Protein AF-A0A0E9WN98-F1 (afdb_monomer_lite)

Secondary structure (DSSP, 8-state):
-------------S-------TTT-S------HHHHHHHHH--S--SSPPPPTTSHHHHHHHHHTTS----

Radius of gyration: 14.22 Å; chains: 1; bounding box: 36×28×32 Å

InterPro domains:
  IPR015797 NUDIX hydrolase-like domain superfamily [SSF55811] (2-65)
  IPR050241 NAD-capped RNA hydrolase NudC subfamily [PTHR42904] (1-66)

Sequence (71 aa):
MPSSLMIGCLAVAVSTHIKVDENEIEEARWFTRQQVIDVFTKNNQPTFTIPPRQAIAHQLIKHWIGVHANL

Foldseek 3Di:
DDDDDDDDDDDDDPDQDDDDDVVVDPDDHDDDLVLLVCQVPPPPDRPDDADDPPDPSNVNSVVVSVDDPPD

Structure (mmCIF, N/CA/C/O backbone):
data_AF-A0A0E9WN98-F1
#
_entry.id   AF-A0A0E9WN98-F1
#
loop_
_atom_site.group_PDB
_atom_site.id
_atom_site.type_symbol
_atom_site.label_atom_id
_atom_site.label_alt_id
_atom_site.label_comp_id
_atom_site.label_asym_id
_atom_site.label_entity_id
_atom_site.label_seq_id
_atom_site.pdbx_PDB_ins_code
_atom_site.Cartn_x
_atom_site.Cartn_y
_atom_site.Cartn_z
_atom_site.occupancy
_atom_site.B_iso_or_equiv
_atom_site.auth_seq_id
_atom_site.auth_comp_id
_atom_site.auth_asym_id
_atom_site.auth_atom_id
_atom_site.pdbx_PDB_model_num
ATOM 1 N N . MET A 1 1 ? 23.337 12.885 11.615 1.00 50.88 1 MET A N 1
ATOM 2 C CA . MET A 1 1 ? 22.007 12.411 11.169 1.00 50.88 1 MET A CA 1
ATOM 3 C C . MET A 1 1 ? 22.048 12.287 9.656 1.00 50.88 1 MET A C 1
ATOM 5 O O . MET A 1 1 ? 22.615 13.188 9.046 1.00 50.88 1 MET A O 1
ATOM 9 N N . PRO A 1 2 ? 21.535 11.205 9.054 1.00 88.38 2 PRO A N 1
ATOM 10 C CA . PRO A 1 2 ? 21.484 11.101 7.601 1.00 88.38 2 PRO A CA 1
ATOM 11 C C . PRO A 1 2 ? 20.500 12.138 7.047 1.00 88.38 2 PRO A C 1
ATOM 13 O O . PRO A 1 2 ? 19.398 12.302 7.569 1.00 88.38 2 PRO A O 1
ATOM 16 N N . SER A 1 3 ? 20.900 12.853 6.001 1.00 92.12 3 SER A N 1
ATOM 17 C CA . SER A 1 3 ? 19.996 13.711 5.232 1.00 92.12 3 SER A CA 1
ATOM 18 C C . SER A 1 3 ? 19.314 12.863 4.165 1.00 92.12 3 SER A C 1
ATOM 20 O O . SER A 1 3 ? 19.977 12.090 3.481 1.00 92.12 3 SER A O 1
ATOM 22 N N . SER A 1 4 ? 17.996 12.986 4.029 1.00 93.44 4 SER A N 1
ATOM 23 C CA . SER A 1 4 ? 17.213 12.235 3.042 1.00 93.44 4 SER A CA 1
ATOM 24 C C . SER A 1 4 ? 16.347 13.178 2.216 1.00 93.44 4 SER A C 1
ATOM 26 O O . SER A 1 4 ? 15.713 14.081 2.761 1.00 93.44 4 SER A O 1
ATOM 28 N N . LEU A 1 5 ? 16.300 12.938 0.907 1.00 95.50 5 LEU A N 1
ATOM 29 C CA . LEU A 1 5 ? 15.333 13.530 -0.013 1.00 95.50 5 LEU A CA 1
ATOM 30 C C . LEU A 1 5 ? 14.308 12.449 -0.366 1.00 95.50 5 LEU A C 1
ATOM 32 O O . LEU A 1 5 ? 14.668 11.433 -0.952 1.00 95.50 5 LEU A O 1
ATOM 36 N N . MET A 1 6 ? 13.040 12.654 -0.008 1.00 96.38 6 MET A N 1
ATOM 37 C CA . MET A 1 6 ? 11.975 11.704 -0.335 1.00 96.38 6 MET A CA 1
ATOM 38 C C . MET A 1 6 ? 11.362 12.039 -1.696 1.00 96.38 6 MET A C 1
ATOM 40 O O . MET A 1 6 ? 10.829 13.132 -1.881 1.00 96.38 6 MET A O 1
ATOM 44 N N . ILE A 1 7 ? 11.398 11.084 -2.625 1.00 97.44 7 ILE A N 1
ATOM 45 C CA . ILE A 1 7 ? 10.745 11.178 -3.935 1.00 97.44 7 ILE A CA 1
ATOM 46 C C . ILE A 1 7 ? 9.485 10.312 -3.887 1.00 97.44 7 ILE A C 1
ATOM 48 O O . ILE A 1 7 ? 9.568 9.091 -3.788 1.00 97.44 7 ILE A O 1
ATOM 52 N N . GLY A 1 8 ? 8.312 10.947 -3.901 1.00 96.75 8 GLY A N 1
ATOM 53 C CA . GLY A 1 8 ? 7.028 10.249 -3.873 1.00 96.75 8 GLY A CA 1
ATOM 54 C C . GLY A 1 8 ? 6.567 9.852 -5.273 1.00 96.75 8 GLY A C 1
ATOM 55 O O . GLY A 1 8 ? 6.483 10.707 -6.151 1.00 96.75 8 GLY A O 1
ATOM 56 N N . CYS A 1 9 ? 6.218 8.579 -5.461 1.00 97.19 9 CYS A N 1
ATOM 57 C CA . CYS A 1 9 ? 5.775 8.028 -6.742 1.00 97.19 9 CYS A CA 1
ATOM 58 C C . CYS A 1 9 ? 4.426 7.311 -6.599 1.00 97.19 9 CYS A C 1
ATOM 60 O O . CYS A 1 9 ? 4.124 6.737 -5.553 1.00 97.19 9 CYS A O 1
AT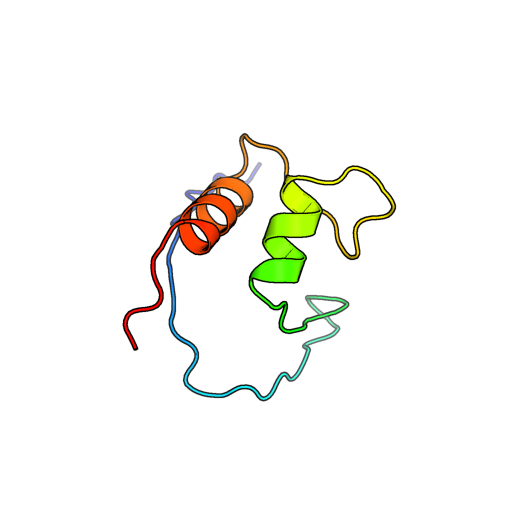OM 62 N N . LEU A 1 10 ? 3.643 7.297 -7.679 1.00 96.00 10 LEU A N 1
ATOM 63 C CA . LEU A 1 10 ? 2.517 6.379 -7.856 1.00 96.00 10 LEU A CA 1
ATOM 64 C C . LEU A 1 10 ? 2.961 5.282 -8.821 1.00 96.00 10 LEU A C 1
ATOM 66 O O . LEU A 1 10 ? 3.521 5.581 -9.874 1.00 96.00 10 LEU A O 1
ATOM 70 N N . ALA A 1 11 ? 2.715 4.026 -8.464 1.00 95.69 11 ALA A N 1
ATOM 71 C CA . ALA A 1 11 ? 3.104 2.872 -9.263 1.00 95.69 11 ALA A CA 1
ATOM 72 C C . ALA A 1 11 ? 1.899 1.962 -9.519 1.00 95.69 11 ALA A C 1
ATOM 74 O O . ALA A 1 11 ? 0.976 1.890 -8.706 1.00 95.69 11 ALA A O 1
ATOM 75 N N . VAL A 1 12 ? 1.931 1.255 -10.648 1.00 95.75 12 VAL A N 1
ATOM 76 C CA . VAL A 1 12 ? 0.943 0.234 -11.009 1.00 95.75 12 VAL A CA 1
ATOM 77 C C . VAL A 1 12 ? 1.604 -1.129 -10.856 1.00 95.75 12 VAL A C 1
ATOM 79 O O . VAL A 1 12 ? 2.612 -1.409 -11.502 1.00 95.75 12 VAL A O 1
ATOM 82 N N . ALA A 1 13 ? 1.057 -1.969 -9.981 1.00 96.62 13 ALA A N 1
ATOM 83 C CA . ALA A 1 13 ? 1.550 -3.327 -9.805 1.00 96.62 13 ALA A CA 1
ATOM 84 C C . ALA A 1 13 ? 1.152 -4.208 -10.997 1.00 96.62 13 ALA A C 1
ATOM 86 O O . ALA A 1 13 ? 0.023 -4.144 -11.478 1.00 96.62 13 ALA A O 1
ATOM 87 N N . VAL A 1 14 ? 2.075 -5.060 -11.443 1.00 97.81 14 VAL A N 1
ATOM 88 C CA . VAL A 1 14 ? 1.857 -6.021 -12.543 1.00 97.81 14 VAL A CA 1
ATOM 89 C C . VAL A 1 14 ? 1.449 -7.417 -12.050 1.00 97.81 14 VAL A C 1
ATOM 91 O O . VAL A 1 14 ? 1.196 -8.312 -12.850 1.00 97.81 14 VAL A O 1
ATOM 94 N N . SER A 1 15 ? 1.404 -7.618 -10.730 1.00 98.06 15 SER A N 1
ATOM 95 C CA . SER A 1 15 ? 1.009 -8.857 -10.053 1.00 98.06 15 SER A CA 1
ATOM 96 C C . SER A 1 15 ? 0.406 -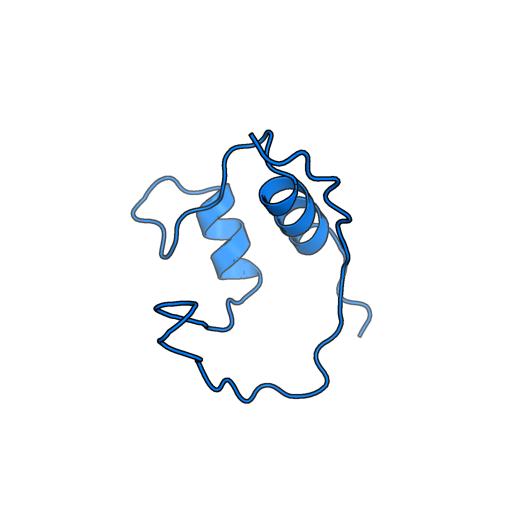8.534 -8.684 1.00 98.06 15 SER A C 1
ATOM 98 O O . SER A 1 15 ? 0.693 -7.485 -8.108 1.00 98.06 15 SER A O 1
ATOM 100 N N . THR A 1 16 ? -0.414 -9.443 -8.155 1.00 97.81 16 THR A N 1
ATOM 101 C CA . THR A 1 16 ? -1.016 -9.341 -6.816 1.00 97.81 16 THR A CA 1
ATOM 102 C C . THR A 1 16 ? -0.325 -10.215 -5.771 1.00 97.81 16 THR A C 1
ATOM 104 O O . THR A 1 16 ? -0.645 -10.097 -4.588 1.00 97.81 16 THR A O 1
ATOM 107 N N . HIS A 1 17 ? 0.609 -11.085 -6.173 1.00 98.19 17 HIS A N 1
ATOM 108 C CA . HIS A 1 17 ? 1.329 -11.949 -5.239 1.00 98.19 17 HIS A CA 1
ATOM 109 C C . HIS A 1 17 ? 2.235 -11.117 -4.323 1.00 98.19 17 HIS A C 1
ATOM 111 O O . HIS A 1 17 ? 3.037 -10.317 -4.801 1.00 98.19 17 HIS A O 1
ATOM 117 N N . ILE A 1 18 ? 2.116 -11.334 -3.014 1.00 98.12 18 ILE A N 1
ATOM 118 C CA . ILE A 1 18 ? 2.956 -10.709 -1.993 1.00 98.12 18 ILE A CA 1
ATOM 119 C C . ILE A 1 18 ? 3.860 -11.788 -1.399 1.00 98.12 18 ILE A C 1
ATOM 121 O O . ILE A 1 18 ? 3.376 -12.819 -0.935 1.00 98.12 18 ILE A O 1
ATOM 125 N N . LYS A 1 19 ? 5.165 -11.514 -1.380 1.00 97.44 19 LYS A N 1
ATOM 126 C CA . LYS A 1 19 ? 6.164 -12.250 -0.606 1.00 97.44 19 LYS A CA 1
ATOM 127 C C . LYS A 1 19 ? 6.868 -11.243 0.298 1.00 97.44 19 LYS A C 1
ATOM 129 O O . LYS A 1 19 ? 7.524 -10.339 -0.211 1.00 97.44 19 LYS A O 1
ATOM 134 N N . VAL A 1 20 ? 6.679 -11.376 1.605 1.00 97.94 20 VAL A N 1
ATOM 135 C CA . VAL A 1 20 ? 7.231 -10.458 2.610 1.00 97.94 20 VAL A CA 1
ATOM 136 C C . VAL A 1 20 ? 8.690 -10.831 2.894 1.00 97.94 20 VAL A C 1
ATOM 138 O O . VAL A 1 20 ? 9.000 -12.016 3.014 1.00 97.94 20 VAL A O 1
ATOM 141 N N . ASP A 1 21 ? 9.581 -9.838 2.972 1.00 97.88 21 ASP A N 1
ATOM 142 C CA . ASP A 1 21 ? 10.909 -10.003 3.576 1.00 97.88 21 ASP A CA 1
ATOM 143 C C . ASP A 1 21 ? 10.827 -9.598 5.050 1.00 97.88 21 ASP A C 1
ATOM 145 O O . ASP A 1 21 ? 10.809 -8.414 5.389 1.00 97.88 21 ASP A O 1
ATOM 149 N N . GLU A 1 22 ? 10.752 -10.604 5.918 1.00 97.06 22 GLU A N 1
ATOM 150 C CA . GLU A 1 22 ? 10.559 -10.436 7.363 1.00 97.06 22 GLU A CA 1
ATOM 151 C C . GLU A 1 22 ? 11.764 -9.785 8.065 1.00 97.06 22 GLU A C 1
ATOM 153 O O . GLU A 1 22 ? 11.655 -9.377 9.220 1.00 97.06 22 GLU A O 1
ATOM 158 N N . ASN A 1 23 ? 12.911 -9.647 7.384 1.00 97.88 23 ASN A N 1
ATOM 159 C CA . ASN A 1 23 ? 14.049 -8.900 7.927 1.00 97.88 23 ASN A CA 1
ATOM 160 C C . ASN A 1 23 ? 13.858 -7.378 7.820 1.00 97.88 23 ASN A C 1
ATOM 162 O O . ASN A 1 23 ? 14.523 -6.635 8.541 1.00 97.88 23 ASN A O 1
ATOM 166 N N . GLU A 1 24 ? 12.994 -6.913 6.911 1.00 97.44 24 GLU A N 1
ATOM 167 C CA . GLU A 1 24 ? 12.754 -5.487 6.660 1.00 97.44 24 GLU A CA 1
ATOM 168 C C . GLU A 1 24 ? 11.381 -5.034 7.173 1.00 97.44 24 GLU A C 1
ATOM 170 O O . GLU A 1 24 ? 11.290 -4.002 7.844 1.00 97.44 24 GLU A O 1
ATOM 175 N N . ILE A 1 25 ? 10.315 -5.789 6.875 1.00 96.69 25 ILE A N 1
ATOM 176 C CA . ILE A 1 25 ? 8.935 -5.438 7.241 1.00 96.69 25 ILE A CA 1
ATOM 177 C C . ILE A 1 25 ? 8.168 -6.631 7.821 1.00 96.69 25 ILE A C 1
ATOM 179 O O . ILE A 1 25 ? 8.328 -7.766 7.388 1.00 96.69 25 ILE A O 1
ATOM 183 N N . GLU A 1 26 ? 7.288 -6.352 8.783 1.00 96.06 26 GLU A N 1
ATOM 184 C CA . GLU A 1 26 ? 6.508 -7.373 9.497 1.00 96.06 26 GLU A CA 1
ATOM 185 C C . GLU A 1 26 ? 5.318 -7.907 8.678 1.00 96.06 26 GLU A C 1
ATOM 187 O O . GLU A 1 26 ? 5.055 -9.105 8.662 1.00 96.06 26 GLU A O 1
ATOM 192 N N . GLU A 1 27 ? 4.592 -7.033 7.972 1.00 95.38 27 GLU A N 1
ATOM 193 C CA . GLU A 1 27 ? 3.396 -7.401 7.206 1.00 95.38 27 GLU A CA 1
ATOM 194 C C . GLU A 1 27 ? 3.282 -6.551 5.932 1.00 95.38 27 GLU A C 1
ATOM 196 O O . GLU A 1 27 ? 3.553 -5.348 5.932 1.00 95.38 27 GLU A O 1
ATOM 201 N N . ALA A 1 28 ? 2.808 -7.163 4.844 1.00 96.62 28 ALA A N 1
ATOM 202 C CA . ALA A 1 28 ? 2.352 -6.452 3.656 1.00 96.62 28 ALA A CA 1
ATOM 203 C C . ALA A 1 28 ? 1.048 -7.061 3.137 1.00 96.62 28 ALA A C 1
ATOM 205 O O . ALA A 1 28 ? 0.901 -8.280 3.039 1.00 96.62 28 ALA A O 1
ATOM 206 N N . ARG A 1 29 ? 0.093 -6.204 2.769 1.00 96.06 29 ARG A N 1
ATOM 207 C CA . ARG A 1 29 ? -1.215 -6.626 2.260 1.00 96.06 29 ARG A CA 1
ATOM 208 C C . ARG A 1 29 ? -1.825 -5.588 1.334 1.00 96.06 29 ARG A C 1
ATOM 210 O O . ARG A 1 29 ? -1.564 -4.392 1.449 1.00 96.06 29 ARG A O 1
ATOM 217 N N . TRP A 1 30 ? -2.703 -6.056 0.456 1.00 96.44 30 TRP A N 1
ATOM 218 C CA . TRP A 1 30 ? -3.560 -5.184 -0.336 1.00 96.44 30 TRP A CA 1
ATOM 219 C C . TRP A 1 30 ? -4.711 -4.644 0.515 1.00 96.44 30 TRP A C 1
ATOM 221 O O . TRP A 1 30 ? -5.358 -5.389 1.254 1.00 96.44 30 TRP A O 1
ATOM 231 N N . PHE A 1 31 ? -4.996 -3.353 0.360 1.00 95.00 31 PHE A N 1
ATOM 232 C CA . PHE A 1 31 ? -6.174 -2.703 0.924 1.00 95.00 31 PHE A CA 1
ATOM 233 C C . PHE A 1 31 ? -7.073 -2.218 -0.204 1.00 95.00 31 PHE A C 1
ATOM 235 O O . PHE A 1 31 ? -6.620 -1.608 -1.175 1.00 95.00 31 PHE A O 1
ATOM 242 N N . THR A 1 32 ? -8.369 -2.471 -0.071 1.00 93.81 32 THR A N 1
ATOM 243 C CA . THR A 1 32 ? -9.362 -1.898 -0.979 1.00 93.81 32 THR A CA 1
ATOM 244 C C . THR A 1 32 ? -9.432 -0.386 -0.788 1.00 93.81 32 THR A C 1
ATOM 246 O O . THR A 1 32 ? -9.203 0.139 0.303 1.00 93.81 32 THR A O 1
ATOM 249 N N . ARG A 1 33 ? -9.830 0.331 -1.840 1.00 93.31 33 ARG A N 1
ATOM 250 C CA . ARG A 1 33 ? -10.019 1.785 -1.772 1.00 93.31 33 ARG A CA 1
ATOM 251 C C . ARG A 1 33 ? -10.977 2.197 -0.651 1.00 93.31 33 ARG A C 1
ATOM 253 O O . ARG A 1 33 ? -10.704 3.168 0.047 1.00 93.31 33 ARG A O 1
ATOM 260 N N . GLN A 1 34 ? -12.056 1.437 -0.452 1.00 91.75 34 GLN A N 1
ATOM 261 C CA . GLN A 1 34 ? -13.032 1.711 0.600 1.00 91.75 34 GLN A CA 1
ATOM 262 C C . GLN A 1 34 ? -12.424 1.564 1.999 1.00 91.75 34 GLN A C 1
ATOM 264 O O . GLN A 1 34 ? -12.640 2.440 2.827 1.00 91.75 34 GLN A O 1
ATOM 269 N N . GLN A 1 35 ? -11.605 0.531 2.244 1.00 92.75 35 GLN A N 1
ATOM 270 C CA . GLN A 1 35 ? -10.899 0.375 3.524 1.00 92.75 35 GLN A CA 1
ATOM 271 C C . GLN A 1 35 ? -9.996 1.575 3.818 1.00 92.75 35 GLN A C 1
ATOM 273 O O . GLN A 1 35 ? -9.980 2.070 4.941 1.00 92.75 35 GLN A O 1
ATOM 278 N N . VAL A 1 36 ? -9.274 2.077 2.811 1.00 93.25 36 VAL A N 1
ATOM 279 C CA . VAL A 1 36 ? -8.424 3.261 2.992 1.00 93.25 36 VAL A CA 1
ATOM 280 C C . VAL A 1 36 ? -9.273 4.503 3.287 1.00 93.25 36 VAL A C 1
ATOM 282 O O . VAL A 1 36 ? -8.979 5.224 4.235 1.00 93.25 36 VAL A O 1
ATOM 285 N N . ILE A 1 37 ? -10.358 4.739 2.542 1.00 91.75 37 ILE A N 1
ATOM 286 C CA . ILE A 1 37 ? -11.280 5.865 2.792 1.00 91.75 37 ILE A CA 1
ATOM 287 C C . ILE A 1 37 ? -11.893 5.786 4.196 1.00 91.75 37 ILE A C 1
ATOM 289 O O . ILE A 1 37 ? -11.985 6.804 4.886 1.00 91.75 37 ILE A O 1
ATOM 293 N N . ASP A 1 38 ? -12.288 4.593 4.635 1.00 91.12 38 ASP A N 1
ATOM 294 C CA . ASP A 1 38 ? -12.855 4.377 5.963 1.00 91.12 38 ASP A CA 1
ATOM 295 C C . ASP A 1 38 ? -11.850 4.757 7.056 1.00 91.12 38 ASP A C 1
ATOM 297 O O . ASP A 1 38 ? -12.219 5.484 7.972 1.00 91.12 38 ASP A O 1
ATOM 301 N N . VAL A 1 39 ? -10.573 4.385 6.923 1.00 91.06 39 VAL A N 1
ATOM 302 C CA . VAL A 1 39 ? -9.525 4.785 7.883 1.00 91.06 39 VAL A CA 1
ATOM 303 C C . VAL A 1 39 ? -9.283 6.303 7.887 1.00 91.06 39 VAL A C 1
ATOM 305 O O . VAL A 1 39 ? -8.976 6.877 8.929 1.00 91.06 39 VAL A O 1
ATOM 308 N N . PHE A 1 40 ? -9.456 6.988 6.753 1.00 87.50 40 PHE A N 1
ATOM 309 C CA . PHE A 1 40 ? -9.337 8.452 6.689 1.00 87.50 40 PHE A CA 1
ATOM 310 C C . PHE A 1 40 ? -10.526 9.204 7.302 1.00 87.50 40 PHE A C 1
ATOM 312 O O . PHE A 1 40 ? -10.373 10.363 7.692 1.00 87.50 40 PHE A O 1
ATOM 319 N N . THR A 1 41 ? -11.712 8.593 7.327 1.00 84.56 41 THR A N 1
ATOM 320 C CA . THR A 1 41 ? -12.977 9.276 7.656 1.00 84.56 41 THR A CA 1
ATOM 321 C C . THR A 1 41 ? -13.586 8.831 8.982 1.00 84.56 41 THR A C 1
ATOM 323 O O . THR A 1 41 ? -14.306 9.611 9.607 1.00 84.56 41 THR A O 1
ATOM 326 N N . LYS A 1 42 ? -13.306 7.604 9.433 1.00 74.81 42 LYS A N 1
ATOM 327 C CA . LYS A 1 42 ? -13.896 6.993 10.627 1.00 74.81 42 LYS A CA 1
ATOM 328 C C . LYS A 1 42 ? -12.824 6.795 11.699 1.00 74.81 42 LYS A C 1
ATOM 330 O O . LYS A 1 42 ? -11.801 6.168 11.462 1.00 74.81 42 LYS A O 1
ATOM 335 N N . ASN A 1 43 ? -13.111 7.268 12.912 1.00 65.38 43 ASN A N 1
ATOM 336 C CA . ASN A 1 43 ? -12.264 7.070 14.097 1.00 65.38 43 ASN A CA 1
ATOM 337 C C . ASN A 1 43 ? -12.563 5.764 14.863 1.00 65.38 43 ASN A C 1
ATOM 339 O O . ASN A 1 43 ? -11.945 5.511 15.895 1.00 65.38 43 ASN A O 1
ATOM 343 N N . ASN A 1 44 ? -13.509 4.937 14.402 1.00 62.09 44 ASN A N 1
ATOM 344 C CA . ASN A 1 44 ? -13.842 3.684 15.082 1.00 62.09 44 ASN A CA 1
ATOM 345 C C . ASN A 1 44 ? -12.988 2.535 14.541 1.00 62.09 44 ASN A C 1
ATOM 347 O O . ASN A 1 44 ? -13.202 2.098 13.415 1.00 62.09 44 ASN A O 1
ATOM 351 N N . GLN A 1 45 ? -12.051 2.072 15.377 1.00 69.44 45 GLN A N 1
ATOM 352 C CA . GLN A 1 45 ? -11.177 0.904 15.187 1.00 69.44 45 GLN A CA 1
ATOM 353 C C . GLN A 1 45 ? -10.643 0.746 13.754 1.00 69.44 45 GLN A C 1
ATOM 355 O O . GLN A 1 45 ? -11.110 -0.113 13.002 1.00 69.44 45 GLN A O 1
ATOM 360 N N . PRO A 1 46 ? -9.668 1.579 13.352 1.00 75.62 46 PRO A N 1
ATOM 361 C CA . PRO A 1 46 ? -9.118 1.496 12.012 1.00 75.62 46 PRO A CA 1
ATOM 362 C C . PRO A 1 46 ? -8.389 0.160 11.815 1.00 75.62 46 PRO A C 1
ATOM 364 O O . PRO A 1 46 ? -7.647 -0.293 12.683 1.00 75.62 46 PRO A O 1
ATOM 367 N N . THR A 1 47 ? -8.581 -0.463 10.650 1.00 80.25 47 THR A N 1
ATOM 368 C CA . THR A 1 47 ? -7.913 -1.727 10.284 1.00 80.25 47 THR A CA 1
ATOM 369 C C . THR A 1 47 ? -6.388 -1.580 10.185 1.00 80.25 47 THR A C 1
ATOM 371 O O . THR A 1 47 ? -5.678 -2.574 10.261 1.00 80.25 47 THR A O 1
ATOM 374 N N . PHE A 1 48 ? -5.886 -0.356 9.998 1.00 89.00 48 PHE A N 1
ATOM 375 C CA . PHE A 1 48 ? -4.463 -0.015 9.987 1.00 89.00 48 PHE A CA 1
ATOM 376 C C . PHE A 1 48 ? -4.272 1.485 10.267 1.00 89.00 48 PHE A C 1
ATOM 378 O O . PHE A 1 48 ? -5.214 2.270 10.165 1.00 89.00 48 PHE A O 1
ATOM 385 N N . THR A 1 49 ? -3.048 1.899 10.596 1.00 89.88 49 THR A N 1
ATOM 386 C CA . THR A 1 49 ? -2.727 3.299 10.916 1.00 89.88 49 THR A CA 1
ATOM 387 C C . THR A 1 49 ? -2.275 4.069 9.676 1.00 89.88 49 THR A C 1
ATOM 389 O O . THR A 1 49 ? -1.466 3.583 8.888 1.00 89.88 49 THR A O 1
ATOM 392 N N . ILE A 1 50 ? -2.751 5.307 9.524 1.00 91.69 50 ILE A N 1
ATOM 393 C CA . ILE A 1 50 ? -2.283 6.243 8.495 1.00 91.69 50 ILE A CA 1
ATOM 394 C C . ILE A 1 50 ? -1.216 7.178 9.086 1.00 91.69 50 ILE A C 1
ATOM 396 O O . ILE A 1 50 ? -1.413 7.696 10.188 1.00 91.69 50 ILE A O 1
ATOM 400 N N . PRO A 1 51 ? -0.108 7.452 8.368 1.00 94.94 51 PRO A N 1
ATOM 401 C CA . PRO A 1 51 ? 0.900 8.410 8.816 1.00 94.94 51 PRO A CA 1
ATOM 402 C C . PRO A 1 51 ? 0.334 9.825 9.059 1.00 94.94 51 PRO A C 1
ATOM 404 O O . PRO A 1 51 ? -0.689 10.192 8.470 1.00 94.94 51 PRO A O 1
ATOM 407 N N . PRO A 1 52 ? 1.009 10.671 9.862 1.00 94.75 52 PRO A N 1
ATOM 408 C CA . PRO A 1 52 ? 0.605 12.060 10.085 1.00 94.75 52 PRO A CA 1
ATOM 409 C C . PRO A 1 52 ? 0.485 12.867 8.786 1.00 94.75 52 PRO A C 1
ATOM 411 O O . PRO A 1 52 ? 1.188 12.604 7.811 1.00 94.75 52 PRO A O 1
ATOM 414 N N . ARG A 1 53 ? -0.354 13.913 8.789 1.00 94.81 53 ARG A N 1
ATOM 415 C CA . ARG A 1 53 ? -0.651 14.741 7.601 1.00 94.81 53 ARG A CA 1
ATOM 416 C C . ARG A 1 53 ? 0.589 15.344 6.928 1.00 94.81 53 ARG A C 1
ATOM 418 O O . ARG A 1 53 ? 0.547 15.617 5.733 1.00 94.81 53 ARG A O 1
ATOM 425 N N . GLN A 1 54 ? 1.670 15.568 7.671 1.00 96.31 54 GLN A N 1
ATOM 426 C CA . GLN A 1 54 ? 2.922 16.138 7.168 1.00 96.31 54 GLN A CA 1
ATOM 427 C C . GLN A 1 54 ? 3.794 15.119 6.413 1.00 96.31 54 GLN A C 1
ATOM 429 O O . GLN A 1 54 ? 4.706 15.516 5.694 1.00 96.31 54 GLN A O 1
ATOM 434 N N . ALA A 1 55 ? 3.541 13.816 6.567 1.00 97.19 55 ALA A N 1
ATOM 435 C CA . ALA A 1 55 ? 4.334 12.778 5.921 1.00 97.19 55 ALA A CA 1
ATOM 436 C C . ALA A 1 55 ? 4.009 12.676 4.423 1.00 97.19 55 ALA A C 1
ATOM 438 O O . ALA A 1 55 ? 2.840 12.669 4.030 1.00 97.19 55 ALA A O 1
ATOM 439 N N . ILE A 1 56 ? 5.036 12.495 3.584 1.00 97.38 56 ILE A N 1
ATOM 440 C CA . ILE A 1 56 ? 4.848 12.278 2.139 1.00 97.38 56 ILE A CA 1
ATOM 441 C C . ILE A 1 56 ? 3.950 11.062 1.862 1.00 97.38 56 ILE A C 1
ATOM 443 O O . ILE A 1 56 ? 3.090 11.120 0.990 1.00 97.38 56 ILE A O 1
ATOM 447 N N . ALA A 1 57 ? 4.062 10.005 2.676 1.00 97.12 57 ALA A N 1
ATOM 448 C CA . ALA A 1 57 ? 3.214 8.819 2.592 1.00 97.12 57 ALA A CA 1
ATOM 449 C C . ALA A 1 57 ? 1.721 9.151 2.773 1.00 97.12 57 ALA A C 1
ATOM 451 O O . ALA A 1 57 ? 0.889 8.669 2.009 1.00 97.12 57 ALA A O 1
ATOM 452 N N . HIS A 1 58 ? 1.373 10.036 3.717 1.00 96.69 58 HIS A N 1
ATOM 453 C CA . HIS A 1 58 ? -0.009 10.485 3.900 1.00 96.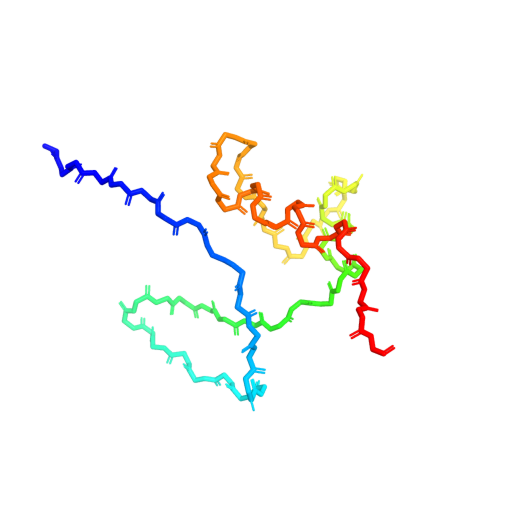69 58 HIS A CA 1
ATOM 454 C C . HIS A 1 58 ? -0.538 11.186 2.645 1.00 96.69 58 HIS A C 1
ATOM 456 O O . HIS A 1 58 ? -1.665 10.934 2.219 1.00 96.69 58 HIS A O 1
ATOM 462 N N . GLN A 1 59 ? 0.277 12.057 2.041 1.00 96.88 59 GLN A N 1
ATOM 463 C CA . GLN A 1 59 ? -0.107 12.797 0.839 1.00 96.88 59 GLN A CA 1
ATOM 464 C C . GLN A 1 59 ? -0.291 11.872 -0.369 1.00 96.88 59 GLN A C 1
ATOM 466 O O . GLN A 1 59 ? -1.269 12.031 -1.097 1.00 96.88 59 GLN A O 1
ATOM 471 N N . LEU A 1 60 ? 0.580 10.871 -0.545 1.00 97.38 60 LEU A N 1
ATOM 472 C CA . LEU A 1 60 ? 0.449 9.870 -1.610 1.00 97.38 60 LEU A CA 1
ATOM 473 C C . LEU A 1 60 ? -0.843 9.055 -1.468 1.00 97.38 60 LEU A C 1
ATOM 475 O O . LEU A 1 60 ? -1.595 8.925 -2.434 1.00 97.38 60 LEU A O 1
ATOM 479 N N . ILE A 1 61 ? -1.146 8.569 -0.260 1.00 95.81 61 ILE A N 1
ATOM 480 C CA . ILE A 1 61 ? -2.369 7.793 -0.009 1.00 95.81 61 ILE A CA 1
ATOM 481 C C . ILE A 1 61 ? -3.616 8.667 -0.221 1.00 95.81 61 ILE A C 1
ATOM 483 O O . ILE A 1 61 ? -4.552 8.250 -0.907 1.00 95.81 61 ILE A O 1
ATOM 487 N N . LYS A 1 62 ? -3.617 9.899 0.309 1.00 95.12 62 LYS A N 1
ATOM 488 C CA . LYS A 1 62 ? -4.714 10.864 0.130 1.00 95.12 62 LYS A CA 1
ATOM 489 C C . LYS A 1 62 ? -4.942 11.202 -1.347 1.00 95.12 62 LYS A C 1
ATOM 491 O O . LYS A 1 62 ? -6.086 11.340 -1.773 1.00 95.12 62 LYS A O 1
ATOM 496 N N . HIS A 1 63 ? -3.873 11.350 -2.124 1.00 95.56 63 HIS A N 1
ATOM 497 C CA . HIS A 1 63 ? -3.980 11.583 -3.558 1.00 95.56 63 HIS A CA 1
ATOM 498 C C . HIS A 1 63 ? -4.599 10.368 -4.261 1.00 95.56 63 HIS A C 1
ATOM 500 O O . HIS A 1 63 ? -5.580 10.520 -4.986 1.00 95.56 63 HIS A O 1
ATOM 506 N N . TRP A 1 64 ? -4.100 9.159 -3.988 1.00 95.31 64 TRP A N 1
ATOM 507 C CA . TRP A 1 64 ? -4.590 7.923 -4.604 1.00 95.31 64 TRP A CA 1
ATOM 508 C C . TRP A 1 64 ? -6.095 7.682 -4.376 1.00 95.31 64 TRP A C 1
ATOM 510 O O . TRP A 1 64 ? -6.808 7.359 -5.328 1.00 95.31 64 TRP A O 1
ATOM 520 N N . ILE A 1 65 ? -6.623 7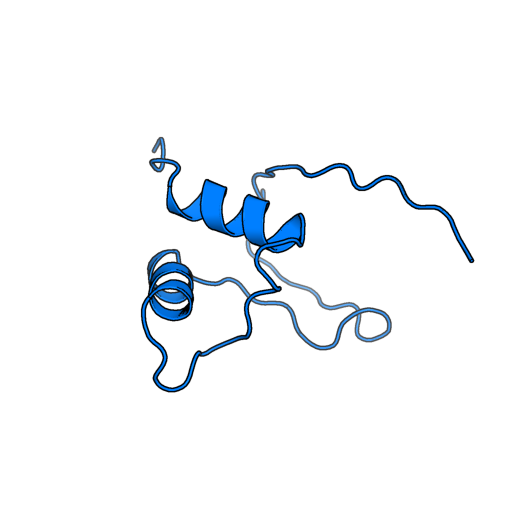.928 -3.167 1.00 93.75 65 ILE A N 1
ATOM 521 C CA . ILE A 1 65 ? -8.073 7.803 -2.900 1.00 93.75 65 ILE A CA 1
ATOM 522 C C . ILE A 1 65 ? -8.933 8.850 -3.628 1.00 93.75 65 ILE A C 1
ATOM 524 O O . ILE A 1 65 ? -10.154 8.689 -3.678 1.00 93.75 65 ILE A O 1
ATOM 528 N N . GLY A 1 66 ? -8.332 9.903 -4.190 1.00 90.62 66 GLY A N 1
ATOM 529 C CA . GLY A 1 66 ? -9.002 10.917 -5.010 1.00 90.62 66 GLY A CA 1
ATOM 530 C C . GLY A 1 66 ? -8.926 10.661 -6.520 1.00 90.62 66 GLY A C 1
ATOM 531 O O . GLY A 1 66 ? -9.747 11.188 -7.263 1.00 90.62 66 GLY A O 1
ATOM 532 N N . VAL A 1 67 ? -7.989 9.832 -6.994 1.00 87.81 67 VAL A N 1
ATOM 533 C CA . VAL A 1 67 ? -7.802 9.542 -8.429 1.00 87.81 67 VAL A CA 1
ATOM 534 C C . VAL A 1 67 ? -8.914 8.628 -8.935 1.00 87.81 67 VAL A C 1
ATOM 536 O O . VAL A 1 67 ? -9.081 7.534 -8.404 1.00 87.81 67 VAL A O 1
ATOM 539 N N . HIS A 1 68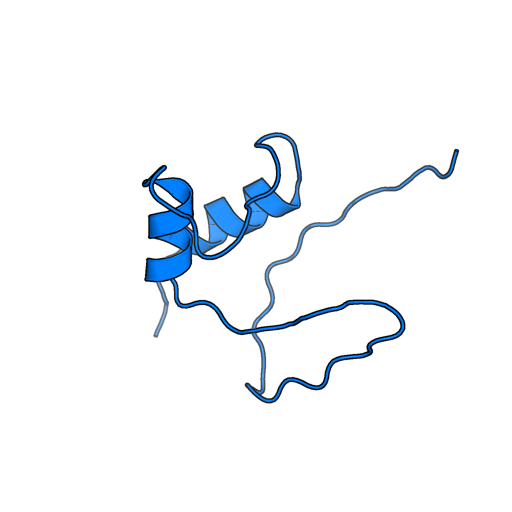 ? -9.678 9.019 -9.954 1.00 74.12 68 HIS A N 1
ATOM 540 C CA . HIS A 1 68 ? -10.651 8.114 -10.574 1.00 74.12 68 HIS A CA 1
ATOM 541 C C . HIS A 1 68 ? -9.935 6.905 -11.191 1.00 74.12 68 HIS A C 1
ATOM 543 O O . HIS A 1 68 ? -8.893 7.054 -11.826 1.00 74.12 68 HIS A O 1
ATOM 549 N N . ALA A 1 69 ? -10.469 5.700 -10.972 1.00 63.50 69 ALA A N 1
ATOM 550 C CA . ALA A 1 69 ? -9.956 4.516 -11.645 1.00 63.50 69 ALA A CA 1
ATOM 551 C C . ALA A 1 69 ? -10.277 4.654 -13.137 1.00 63.50 69 ALA A C 1
ATOM 553 O O . ALA A 1 69 ? -11.435 4.546 -13.527 1.00 63.50 69 ALA A O 1
ATOM 554 N N . ASN A 1 70 ? -9.258 4.941 -13.945 1.00 57.59 70 ASN A N 1
ATOM 555 C CA . ASN A 1 70 ? -9.357 4.847 -15.394 1.00 57.59 70 ASN A CA 1
ATOM 556 C C . ASN A 1 70 ? -9.284 3.355 -15.747 1.00 57.59 70 ASN A C 1
ATOM 558 O O . ASN A 1 70 ? -8.192 2.828 -15.963 1.00 57.59 70 ASN A O 1
ATOM 562 N N . LEU A 1 71 ? -10.429 2.676 -15.690 1.00 50.22 71 LEU A N 1
ATOM 563 C CA . LEU A 1 71 ? -10.643 1.379 -16.330 1.00 50.22 71 LEU A CA 1
ATOM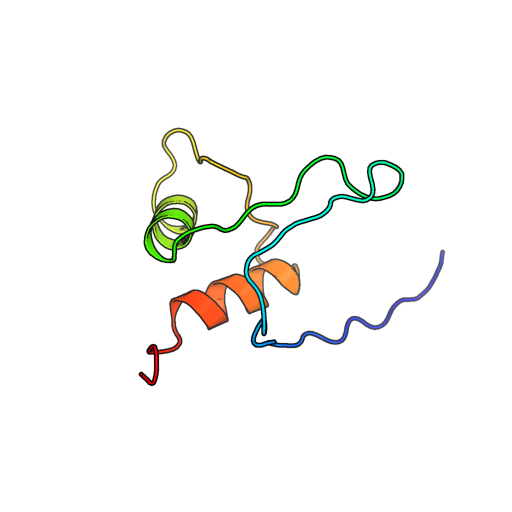 564 C C . LEU A 1 71 ? -11.502 1.600 -17.571 1.00 50.22 71 LEU A C 1
ATOM 566 O O . LEU A 1 71 ? -12.532 2.298 -17.433 1.00 50.22 71 LEU A O 1
#

Organism: Anguilla anguilla (NCBI:txid7936)

pLDDT: mean 90.31, std 11.51, range [50.22, 98.19]